Protein AF-A0A0E0P307-F1 (afdb_monomer_lite)

pLDDT: mean 82.51, std 18.53, range [40.72, 98.38]

Sequence (101 aa):
MRLGRNPRTGTEWSLTSWRAPDDPMMGDCRRVMDTRRLPDNISWRSADKKYRTGQWNGMWFSGVPEMASYSSMFANQVVVKPDGDRLRLLRRRPLLLPRAD

Secondary structure (DSSP, 8-state):
---EE-TTT--EE-EEEEEETTEEEEEEEEEEEE-SSS-EEEEEETTEEEEEEEEB-SSSBTT-GGGGTTTTT-------S-SSS------PPP--PPPP-

Structure (mmCIF, N/CA/C/O backbone):
data_AF-A0A0E0P307-F1
#
_entry.id   AF-A0A0E0P307-F1
#
loop_
_atom_site.group_PDB
_atom_site.id
_atom_site.type_symbol
_atom_site.label_atom_id
_atom_site.label_alt_id
_atom_site.label_comp_id
_atom_site.label_asym_id
_atom_site.label_entity_id
_atom_site.label_seq_id
_atom_site.pdbx_PDB_ins_code
_atom_site.Cartn_x
_atom_site.Cartn_y
_atom_site.Cartn_z
_atom_site.occupancy
_atom_site.B_iso_or_equiv
_atom_site.auth_seq_id
_atom_site.auth_comp_id
_atom_site.auth_asym_id
_atom_site.auth_atom_id
_atom_site.pdbx_PDB_model_num
ATOM 1 N N . MET A 1 1 ? -9.603 7.997 -4.907 1.00 88.25 1 MET A N 1
ATOM 2 C CA . MET A 1 1 ? -9.219 6.629 -5.340 1.00 88.25 1 MET A CA 1
ATOM 3 C C . MET A 1 1 ? -9.377 5.645 -4.185 1.00 88.25 1 MET A C 1
ATOM 5 O O . MET A 1 1 ? -9.454 6.088 -3.046 1.00 88.25 1 MET A O 1
ATOM 9 N N . ARG A 1 2 ? -9.445 4.334 -4.457 1.00 91.19 2 ARG A N 1
ATOM 10 C CA . ARG A 1 2 ? -9.540 3.268 -3.439 1.00 91.19 2 ARG A CA 1
ATOM 11 C C . ARG A 1 2 ? -8.447 2.227 -3.682 1.00 91.19 2 ARG A C 1
ATOM 13 O O . ARG A 1 2 ? -8.085 1.984 -4.828 1.00 91.19 2 ARG A O 1
ATOM 20 N N . LEU A 1 3 ? -7.949 1.619 -2.611 1.00 92.38 3 LEU A N 1
ATOM 21 C CA . LEU A 1 3 ? -6.970 0.535 -2.639 1.00 92.38 3 LEU A CA 1
ATOM 22 C C . LEU A 1 3 ? -7.363 -0.493 -1.578 1.00 92.38 3 LEU A C 1
ATOM 24 O O . LEU A 1 3 ? -7.699 -0.110 -0.459 1.00 92.38 3 LEU A O 1
ATOM 28 N N . GLY A 1 4 ? -7.326 -1.777 -1.918 1.00 93.06 4 GLY A N 1
ATOM 29 C CA . GLY A 1 4 ? -7.761 -2.871 -1.054 1.00 93.06 4 GLY A CA 1
ATOM 30 C C . GLY A 1 4 ? -9.096 -3.469 -1.460 1.00 93.06 4 GLY A C 1
ATOM 31 O O . GLY A 1 4 ? -9.506 -3.372 -2.610 1.00 93.06 4 GLY A O 1
ATOM 32 N N . ARG A 1 5 ? -9.773 -4.118 -0.517 1.00 91.00 5 ARG A N 1
ATOM 33 C CA . ARG A 1 5 ? -10.997 -4.874 -0.783 1.00 91.00 5 ARG A CA 1
ATOM 34 C C . ARG A 1 5 ? -12.209 -4.177 -0.187 1.00 91.00 5 ARG A C 1
ATOM 36 O O . ARG A 1 5 ? -12.179 -3.765 0.969 1.00 91.00 5 ARG A O 1
ATOM 43 N N . ASN A 1 6 ? -13.287 -4.064 -0.955 1.00 90.38 6 ASN A N 1
ATOM 44 C CA . ASN A 1 6 ? -14.573 -3.618 -0.445 1.00 90.38 6 ASN A CA 1
ATOM 45 C C . ASN A 1 6 ? -15.115 -4.667 0.541 1.00 90.38 6 ASN A C 1
ATOM 47 O O . ASN A 1 6 ? -15.403 -5.786 0.114 1.00 90.38 6 ASN A O 1
ATOM 51 N N . PRO A 1 7 ? -15.308 -4.335 1.829 1.00 85.19 7 PRO A N 1
ATOM 52 C CA . PRO A 1 7 ? -15.776 -5.306 2.813 1.00 85.19 7 PRO A CA 1
ATOM 53 C C . PRO A 1 7 ? -17.238 -5.732 2.604 1.00 85.19 7 PRO A C 1
ATOM 55 O O . PRO A 1 7 ? -17.644 -6.750 3.150 1.00 85.19 7 PRO A O 1
ATOM 58 N N . ARG A 1 8 ? -18.032 -4.979 1.825 1.00 88.69 8 ARG A N 1
ATOM 59 C CA . ARG A 1 8 ? -19.437 -5.301 1.525 1.00 88.69 8 ARG A CA 1
ATOM 60 C C . ARG A 1 8 ? -19.592 -6.113 0.239 1.00 88.69 8 ARG A C 1
ATOM 62 O O . ARG A 1 8 ? -20.310 -7.101 0.230 1.00 88.69 8 ARG A O 1
ATOM 69 N N . THR A 1 9 ? -18.945 -5.683 -0.846 1.00 92.19 9 THR A N 1
ATOM 70 C CA . THR A 1 9 ? -19.110 -6.303 -2.178 1.00 92.19 9 THR A CA 1
ATOM 71 C C . THR A 1 9 ? -18.015 -7.308 -2.521 1.00 92.19 9 THR A C 1
ATOM 73 O O . THR A 1 9 ? -18.116 -8.010 -3.518 1.00 92.19 9 THR A O 1
ATOM 76 N N . GLY A 1 10 ? -16.926 -7.342 -1.751 1.00 89.75 10 GLY A N 1
ATOM 77 C CA . GLY A 1 10 ? -15.764 -8.182 -2.028 1.00 89.75 10 GLY A CA 1
ATOM 78 C C . GLY A 1 10 ? -14.876 -7.701 -3.181 1.00 89.75 10 GLY A C 1
ATOM 79 O O . GLY A 1 10 ? -13.823 -8.300 -3.373 1.00 89.75 10 GLY A O 1
ATOM 80 N N . THR A 1 11 ? -15.255 -6.635 -3.900 1.00 93.44 11 THR A N 1
ATOM 81 C CA . THR A 1 11 ? -14.490 -6.050 -5.015 1.00 93.44 11 THR A CA 1
ATOM 82 C C . THR A 1 11 ? -13.090 -5.638 -4.573 1.00 93.44 11 THR A C 1
ATOM 84 O O . THR A 1 11 ? -12.947 -4.955 -3.559 1.00 93.44 11 THR A O 1
ATOM 87 N N . GLU A 1 12 ? -12.067 -6.005 -5.341 1.00 93.12 12 GLU A N 1
ATOM 88 C CA . GLU A 1 12 ? -10.675 -5.664 -5.047 1.00 93.12 12 GLU A CA 1
ATOM 89 C C . GLU A 1 12 ? -10.150 -4.551 -5.956 1.00 93.12 12 GLU A C 1
ATOM 91 O O . GLU A 1 12 ? -10.359 -4.549 -7.166 1.00 93.12 12 GLU A O 1
ATOM 96 N N . TRP A 1 13 ? -9.419 -3.623 -5.351 1.00 95.62 13 TRP A N 1
ATOM 97 C CA . TRP A 1 13 ? -8.646 -2.583 -6.009 1.00 95.62 13 TRP A CA 1
ATOM 98 C C . TRP A 1 13 ? -7.175 -2.772 -5.647 1.00 95.62 13 TRP A C 1
ATOM 100 O O . TRP A 1 13 ? -6.817 -2.841 -4.469 1.00 95.62 13 TRP A O 1
ATOM 110 N N . SER A 1 14 ? -6.310 -2.835 -6.651 1.00 95.25 14 SER A N 1
ATOM 111 C CA . SER A 1 14 ? -4.859 -2.958 -6.498 1.00 95.25 14 SER A CA 1
ATOM 112 C C . SER A 1 14 ? -4.145 -2.032 -7.470 1.00 95.25 14 SER A C 1
ATOM 114 O O . SER A 1 14 ? -4.720 -1.637 -8.481 1.00 95.25 14 SER A O 1
ATOM 116 N N . LEU A 1 15 ? -2.885 -1.718 -7.182 1.00 95.75 15 LEU A N 1
ATOM 117 C CA . LEU A 1 15 ? -2.000 -1.085 -8.155 1.00 95.75 15 LEU A CA 1
ATOM 118 C C . LEU A 1 15 ? -1.088 -2.155 -8.740 1.00 95.75 15 LEU A C 1
ATOM 120 O O . LEU A 1 15 ? -0.560 -2.982 -7.994 1.00 95.75 15 LEU A O 1
ATOM 124 N N . THR A 1 16 ? -0.866 -2.102 -10.043 1.00 96.81 16 THR A N 1
ATOM 125 C CA . THR A 1 16 ? 0.159 -2.898 -10.716 1.00 96.81 16 THR A CA 1
ATOM 126 C C . THR A 1 16 ? 1.042 -1.944 -11.497 1.00 96.81 16 THR A C 1
ATOM 128 O O . THR A 1 16 ? 0.546 -0.965 -12.057 1.00 96.81 16 THR A O 1
ATOM 131 N N . SER A 1 17 ? 2.348 -2.185 -11.474 1.00 97.50 17 SER A N 1
ATOM 132 C CA . SER A 1 17 ? 3.295 -1.375 -12.222 1.00 97.50 17 SER A CA 1
ATOM 133 C C . SER A 1 17 ? 3.104 -1.565 -13.717 1.00 97.50 17 SER A C 1
ATOM 135 O O . SER A 1 17 ? 2.546 -2.560 -14.180 1.00 97.50 17 SER A O 1
ATOM 137 N N . TRP A 1 18 ? 3.640 -0.616 -14.466 1.00 98.38 18 TRP A N 1
ATOM 138 C CA . TRP A 1 18 ? 3.925 -0.803 -15.877 1.00 98.38 18 TRP A CA 1
ATOM 139 C C . TRP A 1 18 ? 5.043 -1.831 -16.059 1.00 98.38 18 TRP A C 1
ATOM 141 O O . TRP A 1 18 ? 5.803 -2.101 -15.115 1.00 98.38 18 TRP A O 1
ATOM 151 N N . ARG A 1 19 ? 5.125 -2.425 -17.250 1.00 97.88 19 ARG A N 1
ATOM 152 C CA . ARG A 1 19 ? 6.178 -3.380 -17.603 1.00 97.88 19 ARG A CA 1
ATOM 153 C C . ARG A 1 19 ? 7.515 -2.665 -17.764 1.00 97.88 19 ARG A C 1
ATOM 155 O O . ARG A 1 19 ? 8.530 -3.167 -17.290 1.00 97.88 19 ARG A O 1
ATOM 162 N N . ALA A 1 20 ? 7.489 -1.489 -18.381 1.00 97.12 20 ALA A N 1
ATOM 163 C CA . ALA A 1 20 ? 8.631 -0.603 -18.560 1.00 97.12 20 ALA A CA 1
ATOM 164 C C . ALA A 1 20 ? 8.178 0.864 -18.417 1.00 97.12 20 ALA A C 1
ATOM 166 O O . ALA A 1 20 ? 6.974 1.125 -18.421 1.00 97.12 20 ALA A O 1
ATOM 167 N N . PRO A 1 21 ? 9.098 1.835 -18.268 1.00 97.44 21 PRO A N 1
ATOM 168 C CA . PRO A 1 21 ? 8.746 3.255 -18.152 1.00 97.44 21 PRO A CA 1
ATOM 169 C C . PRO A 1 21 ? 7.874 3.795 -19.299 1.00 97.44 21 PRO A C 1
ATOM 171 O O . PRO A 1 21 ? 7.114 4.738 -19.100 1.00 97.44 21 PRO A O 1
ATOM 174 N N . ASP A 1 22 ? 7.976 3.184 -20.475 1.00 97.94 22 ASP A N 1
ATOM 175 C CA . ASP A 1 22 ? 7.297 3.516 -21.727 1.00 97.94 22 ASP A CA 1
ATOM 176 C C . ASP A 1 22 ? 6.296 2.439 -22.197 1.00 97.94 22 ASP A C 1
ATOM 178 O O . ASP A 1 22 ? 5.577 2.659 -23.170 1.00 97.94 22 ASP A O 1
ATOM 182 N N . ASP A 1 23 ? 6.195 1.305 -21.493 1.00 97.88 23 ASP A N 1
ATOM 183 C CA . ASP A 1 23 ? 5.248 0.221 -21.791 1.00 97.88 23 ASP A CA 1
ATOM 184 C C . ASP A 1 23 ? 4.194 0.094 -20.671 1.00 97.88 23 ASP A C 1
ATOM 186 O O . ASP A 1 23 ? 4.469 -0.537 -19.640 1.00 97.88 23 ASP A O 1
ATOM 190 N N . PRO A 1 24 ? 2.969 0.630 -20.864 1.00 97.12 24 PRO A N 1
ATOM 191 C CA . PRO A 1 24 ? 1.905 0.597 -19.865 1.00 97.12 24 PRO A CA 1
ATOM 192 C C . PRO A 1 24 ? 1.263 -0.785 -19.690 1.00 97.12 24 PRO A C 1
ATOM 194 O O . PRO A 1 24 ? 0.320 -0.922 -18.903 1.00 97.12 24 PRO A O 1
ATOM 197 N N . MET A 1 25 ? 1.734 -1.818 -20.400 1.00 97.94 25 MET A N 1
ATOM 198 C CA . MET A 1 25 ? 1.327 -3.191 -20.120 1.00 97.94 25 MET A CA 1
ATOM 199 C C . MET A 1 25 ? 1.657 -3.586 -18.678 1.00 97.94 25 MET A C 1
ATOM 201 O O . MET A 1 25 ? 2.476 -2.974 -17.995 1.00 97.94 25 MET A O 1
ATOM 205 N N . MET A 1 26 ? 0.997 -4.639 -18.196 1.00 97.12 26 MET A N 1
ATOM 206 C CA . MET A 1 26 ? 1.174 -5.107 -16.824 1.00 97.12 26 MET A CA 1
A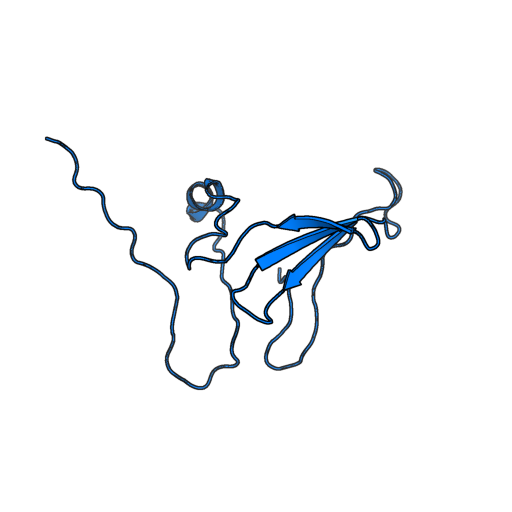TOM 207 C C . MET A 1 26 ? 2.623 -5.538 -16.569 1.00 97.12 26 MET A C 1
ATOM 209 O O . MET A 1 26 ? 3.148 -6.412 -17.262 1.00 97.12 26 MET A O 1
ATOM 213 N N . GLY A 1 27 ? 3.240 -4.934 -15.557 1.00 97.31 27 GLY A N 1
ATOM 214 C CA . GLY A 1 27 ? 4.533 -5.337 -15.023 1.00 97.31 27 GLY A CA 1
ATOM 215 C C . GLY A 1 27 ? 4.421 -6.265 -13.816 1.00 97.31 27 GLY A C 1
ATOM 216 O O . GLY A 1 27 ? 3.335 -6.634 -13.366 1.00 97.31 27 GLY A O 1
ATOM 217 N N . ASP A 1 28 ? 5.581 -6.607 -13.262 1.00 97.31 28 ASP A N 1
ATOM 218 C CA . ASP A 1 28 ? 5.699 -7.632 -12.220 1.00 97.31 28 ASP A CA 1
ATOM 219 C C . ASP A 1 28 ? 5.444 -7.117 -10.801 1.00 97.31 28 ASP A C 1
ATOM 221 O O . ASP A 1 28 ? 5.315 -7.909 -9.864 1.00 97.31 28 ASP A O 1
ATOM 225 N N . CYS A 1 29 ? 5.409 -5.800 -10.599 1.00 97.50 29 CYS A N 1
ATOM 226 C CA . CYS A 1 29 ? 5.233 -5.228 -9.273 1.00 97.50 29 CYS A CA 1
ATOM 227 C C . CYS A 1 29 ? 3.753 -4.973 -8.996 1.00 97.50 29 CYS A C 1
ATOM 229 O O . CYS A 1 29 ? 3.079 -4.265 -9.740 1.00 97.50 29 CYS A O 1
ATOM 231 N N . ARG A 1 30 ? 3.247 -5.490 -7.877 1.00 96.94 30 ARG A N 1
ATOM 232 C CA . ARG A 1 30 ? 1.851 -5.307 -7.461 1.00 96.94 30 ARG A CA 1
ATOM 233 C C . ARG A 1 30 ? 1.778 -4.801 -6.031 1.00 96.94 30 ARG A C 1
ATOM 235 O O . ARG A 1 30 ? 2.458 -5.312 -5.146 1.00 96.94 30 ARG A O 1
ATOM 242 N N . ARG A 1 31 ? 0.895 -3.837 -5.782 1.00 95.69 31 ARG A N 1
ATOM 243 C CA . ARG A 1 31 ? 0.604 -3.301 -4.452 1.00 95.69 31 ARG A CA 1
ATOM 244 C C . ARG A 1 31 ? -0.840 -3.600 -4.066 1.00 95.69 31 ARG A C 1
ATOM 246 O O . ARG A 1 31 ? -1.779 -3.215 -4.765 1.00 95.69 31 ARG A O 1
ATOM 253 N N . VAL A 1 32 ? -1.012 -4.300 -2.949 1.00 94.94 32 VAL A N 1
ATOM 254 C CA . VAL A 1 32 ? -2.312 -4.748 -2.422 1.00 94.94 32 VAL A CA 1
ATOM 255 C C . VAL A 1 32 ? -2.463 -4.367 -0.960 1.00 94.94 32 VAL A C 1
ATOM 257 O O . VAL A 1 32 ? -1.479 -4.286 -0.229 1.00 94.94 32 VAL A O 1
ATOM 260 N N . MET A 1 33 ? -3.703 -4.180 -0.515 1.00 93.25 33 MET A N 1
ATOM 261 C CA . MET A 1 33 ? -4.007 -4.084 0.911 1.00 93.25 33 MET A CA 1
ATOM 262 C C . MET A 1 33 ? -4.459 -5.448 1.430 1.00 93.25 33 MET A C 1
ATOM 264 O O . MET A 1 33 ? -5.421 -6.015 0.917 1.00 93.25 33 MET A O 1
ATOM 268 N N . ASP A 1 34 ? -3.783 -5.952 2.457 1.00 89.31 34 ASP A N 1
ATOM 269 C CA . ASP A 1 34 ? -4.193 -7.139 3.199 1.00 89.31 34 ASP A CA 1
ATOM 270 C C . ASP A 1 34 ? -5.025 -6.712 4.412 1.00 89.31 34 ASP A C 1
ATOM 272 O O . ASP A 1 34 ? -4.524 -6.049 5.321 1.00 89.31 34 ASP A O 1
ATOM 276 N N . THR A 1 35 ? -6.306 -7.080 4.415 1.00 86.12 35 THR A N 1
ATOM 277 C CA . THR A 1 35 ? -7.269 -6.746 5.475 1.00 86.12 35 THR A CA 1
ATOM 278 C C . THR A 1 35 ? -7.648 -7.948 6.343 1.00 86.12 35 THR A C 1
ATOM 280 O O . THR A 1 35 ? -8.545 -7.839 7.174 1.00 86.12 35 THR A O 1
ATOM 283 N N . ARG A 1 36 ? -6.974 -9.102 6.194 1.00 80.56 36 ARG A N 1
ATOM 284 C CA . ARG A 1 36 ? -7.281 -10.320 6.977 1.00 80.56 36 ARG A CA 1
ATOM 285 C C . ARG A 1 36 ? -6.974 -10.175 8.473 1.00 80.56 36 ARG A C 1
ATOM 287 O O . ARG A 1 36 ? -7.501 -10.930 9.284 1.00 80.56 36 ARG A O 1
ATOM 294 N N . ARG A 1 37 ? -6.091 -9.240 8.836 1.00 80.62 37 ARG A N 1
ATOM 295 C CA . ARG A 1 37 ? -5.736 -8.874 10.219 1.00 80.62 37 ARG A CA 1
ATOM 296 C C . ARG A 1 37 ? -5.845 -7.353 10.377 1.00 80.62 37 ARG A C 1
ATOM 298 O O . ARG A 1 37 ? -6.800 -6.749 9.901 1.00 80.62 37 ARG A O 1
ATOM 305 N N . LEU A 1 38 ? -4.866 -6.720 11.025 1.00 84.81 38 LEU A N 1
ATOM 306 C CA . LEU A 1 38 ? -4.714 -5.272 10.958 1.00 84.81 38 LEU A CA 1
ATOM 307 C C . LEU A 1 38 ? -4.324 -4.876 9.528 1.00 84.81 38 LEU A C 1
ATOM 309 O O . LEU A 1 38 ? -3.411 -5.503 8.980 1.00 84.81 38 LEU A O 1
ATOM 313 N N . PRO A 1 39 ? -5.002 -3.881 8.926 1.00 90.62 39 PRO A N 1
ATOM 314 C CA . PRO A 1 39 ? -4.743 -3.481 7.552 1.00 90.62 39 PRO A CA 1
ATOM 315 C C . PRO A 1 39 ? -3.280 -3.123 7.339 1.00 90.62 39 PRO A C 1
ATOM 317 O O . PRO A 1 39 ? -2.736 -2.276 8.049 1.00 90.62 39 PRO A O 1
ATOM 320 N N . ASP A 1 40 ? -2.672 -3.755 6.346 1.00 93.19 40 ASP A N 1
ATOM 321 C CA . ASP A 1 40 ? -1.302 -3.497 5.916 1.00 93.19 40 ASP A CA 1
ATOM 322 C C . ASP A 1 40 ? -1.272 -3.434 4.394 1.00 93.19 40 ASP A C 1
ATOM 324 O O . ASP A 1 40 ? -2.020 -4.127 3.700 1.00 93.19 40 ASP A O 1
ATOM 328 N N . ASN A 1 41 ? -0.406 -2.583 3.870 1.00 92.44 41 ASN A N 1
ATOM 329 C CA . ASN A 1 41 ? -0.228 -2.419 2.449 1.00 92.44 41 ASN A CA 1
ATOM 330 C C . ASN A 1 41 ? 1.093 -3.059 2.012 1.00 92.44 41 ASN A C 1
ATOM 332 O O . ASN A 1 41 ? 2.172 -2.695 2.482 1.00 92.44 41 ASN A O 1
ATOM 336 N N . ILE A 1 42 ? 0.996 -4.032 1.115 1.00 94.94 42 ILE A N 1
ATOM 337 C CA . ILE A 1 42 ? 2.085 -4.931 0.762 1.00 94.94 42 ILE A CA 1
ATOM 338 C C . ILE A 1 42 ? 2.432 -4.750 -0.709 1.00 94.94 42 ILE A C 1
ATOM 340 O O . ILE A 1 42 ? 1.558 -4.844 -1.576 1.00 94.94 42 ILE A O 1
ATOM 344 N N . SER A 1 43 ? 3.722 -4.560 -0.974 1.00 96.25 43 SER A N 1
ATOM 345 C CA . SER A 1 43 ? 4.284 -4.578 -2.319 1.00 96.25 43 SER A CA 1
ATOM 346 C C . SER A 1 43 ? 4.933 -5.928 -2.600 1.00 96.25 43 SER A C 1
ATOM 348 O O . SER A 1 43 ? 5.761 -6.429 -1.828 1.00 96.25 43 SER A O 1
ATOM 350 N N . TRP A 1 44 ? 4.560 -6.492 -3.735 1.00 97.12 44 TRP A N 1
ATOM 351 C CA . TRP A 1 44 ? 5.051 -7.746 -4.275 1.00 97.12 44 TRP A CA 1
ATOM 352 C C . TRP A 1 44 ? 5.825 -7.471 -5.555 1.00 97.12 44 TRP A C 1
ATOM 354 O O . TRP A 1 44 ? 5.492 -6.535 -6.283 1.00 97.12 44 TRP A O 1
ATOM 364 N N . ARG A 1 45 ? 6.817 -8.310 -5.840 1.00 97.38 45 ARG A N 1
ATOM 365 C CA . ARG A 1 45 ? 7.404 -8.451 -7.171 1.00 97.38 45 ARG A CA 1
ATOM 366 C C . ARG A 1 45 ? 7.242 -9.908 -7.574 1.00 97.38 45 ARG A C 1
ATOM 368 O O . ARG A 1 45 ? 7.814 -10.781 -6.923 1.00 97.38 45 ARG A O 1
ATOM 375 N N . SER A 1 46 ? 6.424 -10.160 -8.588 1.00 94.38 46 SER A N 1
ATOM 376 C CA . SER A 1 46 ? 5.962 -11.503 -8.942 1.00 94.38 46 SER A CA 1
ATOM 377 C C . SER A 1 46 ? 5.326 -12.183 -7.712 1.00 94.38 46 SER A C 1
ATOM 379 O O . SER A 1 46 ? 4.393 -11.628 -7.129 1.00 94.38 46 SER A O 1
ATOM 381 N N . ALA A 1 47 ? 5.828 -13.341 -7.272 1.00 94.00 47 ALA A N 1
ATOM 382 C CA . ALA A 1 47 ? 5.337 -14.043 -6.082 1.00 94.00 47 ALA A CA 1
ATOM 383 C C . ALA A 1 47 ? 6.015 -13.606 -4.765 1.00 94.00 47 ALA A C 1
ATOM 385 O O . ALA A 1 47 ? 5.575 -13.995 -3.681 1.00 94.00 47 ALA A O 1
ATOM 386 N N . ASP A 1 48 ? 7.059 -12.777 -4.830 1.00 96.38 48 ASP A N 1
ATOM 387 C CA . ASP A 1 48 ? 7.854 -12.416 -3.662 1.00 96.38 48 ASP A CA 1
ATOM 388 C C . ASP A 1 48 ? 7.322 -11.163 -2.976 1.00 96.38 48 ASP A C 1
ATOM 390 O O . ASP A 1 48 ? 7.191 -10.094 -3.581 1.00 96.38 48 ASP A O 1
ATOM 394 N N . LYS A 1 49 ? 7.131 -11.247 -1.661 1.00 95.12 49 LYS A N 1
ATOM 395 C CA . LYS A 1 49 ? 6.853 -10.073 -0.834 1.00 95.12 49 LYS A CA 1
ATOM 396 C C . LYS A 1 49 ? 8.132 -9.254 -0.662 1.00 95.12 49 LYS A C 1
ATOM 398 O O . LYS A 1 49 ? 9.073 -9.728 -0.034 1.00 95.12 49 LYS A O 1
ATOM 403 N N . LYS A 1 50 ? 8.163 -8.025 -1.185 1.00 96.19 50 LYS A N 1
ATOM 404 C CA . LYS A 1 50 ? 9.350 -7.152 -1.112 1.00 96.19 50 LYS A CA 1
ATOM 405 C C . LYS A 1 50 ? 9.252 -6.097 -0.020 1.00 96.19 50 LYS A C 1
ATOM 407 O O . LYS A 1 50 ? 10.257 -5.783 0.604 1.00 96.19 50 LYS A O 1
ATOM 412 N N . TYR A 1 51 ? 8.058 -5.564 0.236 1.00 93.75 51 TYR A N 1
ATOM 413 C CA . TYR A 1 51 ? 7.891 -4.491 1.215 1.00 93.75 51 TYR A CA 1
ATOM 414 C C . TYR A 1 51 ? 6.531 -4.548 1.911 1.00 93.75 51 TYR A C 1
ATOM 416 O O . TYR A 1 51 ? 5.512 -4.877 1.299 1.00 93.75 51 TYR A O 1
ATOM 424 N N . ARG A 1 52 ? 6.526 -4.205 3.202 1.00 93.06 52 ARG A N 1
ATOM 425 C CA . ARG A 1 52 ? 5.322 -3.983 4.005 1.00 93.06 52 ARG A CA 1
ATOM 426 C C . ARG A 1 52 ? 5.342 -2.543 4.486 1.00 93.06 52 ARG A C 1
ATOM 428 O O . ARG A 1 52 ? 6.275 -2.136 5.167 1.00 93.06 52 ARG A O 1
ATOM 435 N N . THR A 1 53 ? 4.286 -1.811 4.159 1.00 93.38 53 THR A N 1
ATOM 436 C CA . THR A 1 53 ? 4.087 -0.418 4.588 1.00 93.38 53 THR A CA 1
ATOM 437 C C . THR A 1 53 ? 3.855 -0.346 6.100 1.00 93.38 53 THR A C 1
ATOM 439 O O . THR A 1 53 ? 4.004 0.706 6.710 1.00 93.38 53 THR A O 1
ATOM 442 N N . GLY A 1 54 ? 3.508 -1.472 6.724 1.00 91.75 54 GLY A N 1
ATOM 443 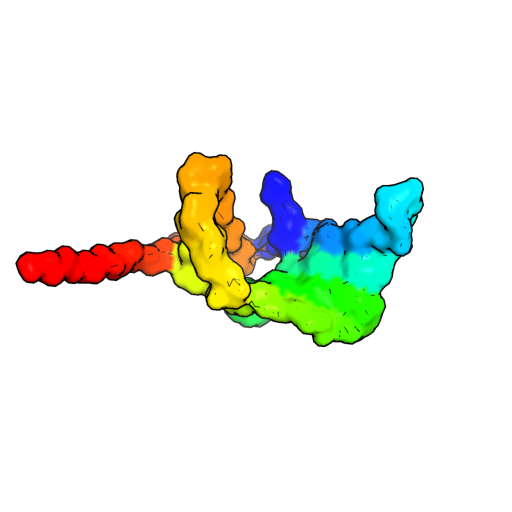C CA . GLY A 1 54 ? 3.231 -1.555 8.146 1.00 91.75 54 GLY A CA 1
ATOM 444 C C . GLY A 1 54 ? 1.744 -1.400 8.420 1.00 91.75 54 GLY A C 1
ATOM 445 O O . GLY A 1 54 ? 0.943 -1.130 7.528 1.00 91.75 54 GLY A O 1
ATOM 446 N N . GLN A 1 55 ? 1.358 -1.624 9.670 1.00 91.94 55 GLN A N 1
ATOM 447 C CA . GLN A 1 55 ? -0.050 -1.656 10.045 1.00 91.94 55 GLN A CA 1
ATOM 448 C C . GLN A 1 55 ? -0.622 -0.239 10.133 1.00 91.94 55 GLN A C 1
ATOM 450 O O . GLN A 1 55 ? 0.069 0.705 10.527 1.00 91.94 55 GLN A O 1
ATOM 455 N N . TRP A 1 56 ? -1.901 -0.093 9.792 1.00 90.56 56 TRP A N 1
ATOM 456 C CA . TRP A 1 56 ? -2.638 1.150 9.994 1.00 90.56 56 TRP A CA 1
ATOM 457 C C . TRP A 1 56 ? -2.850 1.419 11.488 1.00 90.56 56 TRP A C 1
ATOM 459 O O . TRP A 1 56 ? -3.522 0.647 12.174 1.00 90.56 56 TRP A O 1
ATOM 469 N N . ASN A 1 57 ? -2.317 2.533 11.991 1.00 87.56 57 ASN A N 1
ATOM 470 C CA . ASN A 1 57 ? -2.447 2.914 13.403 1.00 87.56 57 ASN A CA 1
ATOM 471 C C . ASN A 1 57 ? -3.641 3.844 13.686 1.00 87.56 57 ASN A C 1
ATOM 473 O O . ASN A 1 57 ? -3.865 4.237 14.833 1.00 87.56 57 ASN A O 1
ATOM 477 N N . GLY A 1 58 ? -4.392 4.209 12.645 1.00 84.12 58 GLY A N 1
ATOM 478 C CA . GLY A 1 58 ? -5.484 5.171 12.724 1.00 84.12 58 GLY A CA 1
ATOM 479 C C . GLY A 1 58 ? -5.217 6.538 12.096 1.00 84.12 58 GLY A C 1
ATOM 480 O O . GLY A 1 58 ? -6.145 7.288 11.801 1.00 84.12 58 GLY A O 1
ATOM 481 N N . MET A 1 59 ? -3.952 6.864 11.869 1.00 83.75 59 MET A N 1
ATOM 482 C CA . MET A 1 59 ? -3.542 8.154 11.322 1.00 83.75 59 MET A CA 1
ATOM 483 C C . MET A 1 59 ? -2.617 7.979 10.114 1.00 83.75 59 MET A C 1
ATOM 485 O O . MET A 1 59 ? -2.760 8.693 9.126 1.00 83.75 59 MET A O 1
ATOM 489 N N . TRP A 1 60 ? -1.737 6.978 10.155 1.00 89.06 60 TRP A N 1
ATOM 490 C CA . TRP A 1 60 ? -0.864 6.573 9.055 1.00 89.06 60 TRP A CA 1
ATOM 491 C C . TRP A 1 60 ? -0.533 5.076 9.129 1.00 89.06 60 TRP A C 1
ATOM 493 O O . TRP A 1 60 ? -0.874 4.375 10.089 1.00 89.06 60 TRP A O 1
ATOM 503 N N . PHE A 1 61 ? 0.144 4.571 8.100 1.00 91.25 61 PHE A N 1
ATOM 504 C CA . PHE A 1 61 ? 0.779 3.257 8.151 1.00 91.25 61 PHE A CA 1
ATOM 505 C C . PHE A 1 61 ? 2.129 3.365 8.861 1.00 91.25 61 PHE A C 1
ATOM 507 O O . PHE A 1 61 ? 2.911 4.266 8.569 1.00 91.25 61 PHE A O 1
ATOM 514 N N . SER A 1 62 ? 2.414 2.462 9.800 1.00 91.50 62 SER A N 1
ATOM 515 C CA . SER A 1 62 ? 3.561 2.590 10.714 1.00 91.50 62 SER A CA 1
ATOM 516 C C . SER A 1 62 ? 4.935 2.693 10.040 1.00 91.50 62 SER A C 1
ATOM 518 O O . SER A 1 62 ? 5.849 3.245 10.640 1.00 91.50 62 SER A O 1
ATOM 520 N N . GLY A 1 63 ? 5.098 2.159 8.829 1.00 92.62 63 GLY A N 1
ATOM 521 C CA . GLY A 1 63 ? 6.341 2.218 8.055 1.00 92.62 63 GLY A CA 1
ATOM 522 C C . GLY A 1 63 ? 6.468 3.437 7.138 1.00 92.62 63 GLY A C 1
ATOM 523 O O . GLY A 1 63 ? 7.450 3.513 6.410 1.00 92.62 63 GLY A O 1
ATOM 524 N N . VAL A 1 64 ? 5.494 4.356 7.154 1.00 91.75 64 VAL A N 1
ATOM 525 C CA . VAL A 1 64 ? 5.484 5.598 6.358 1.00 91.75 64 VAL A CA 1
ATOM 526 C C . VAL A 1 64 ? 5.002 6.759 7.244 1.00 91.75 64 VAL A C 1
ATOM 528 O O . VAL A 1 64 ? 3.882 7.260 7.081 1.00 91.75 64 VAL A O 1
ATOM 531 N N . PRO A 1 65 ? 5.789 7.150 8.264 1.00 87.50 65 PRO A N 1
ATOM 532 C CA . PRO A 1 65 ? 5.398 8.197 9.204 1.00 87.50 65 PRO A CA 1
ATOM 533 C C . PRO A 1 65 ? 5.243 9.572 8.537 1.00 87.50 65 PRO A C 1
ATOM 535 O O . PRO A 1 65 ? 4.461 10.389 9.026 1.00 87.50 65 PRO A O 1
ATOM 538 N N . GLU A 1 66 ? 5.899 9.825 7.396 1.00 89.69 66 GLU A N 1
ATOM 539 C CA . GLU A 1 66 ? 5.776 11.085 6.654 1.00 89.69 66 GLU A CA 1
ATOM 540 C C . GLU A 1 66 ? 4.350 11.362 6.151 1.00 89.69 66 GLU A C 1
ATOM 542 O O . GLU A 1 66 ? 4.003 12.515 5.902 1.00 89.69 66 GLU A O 1
ATOM 547 N N . MET A 1 67 ? 3.479 10.343 6.087 1.00 88.56 67 MET A N 1
ATOM 548 C CA . MET A 1 67 ? 2.056 10.522 5.771 1.00 88.56 67 MET A CA 1
ATOM 549 C C . MET A 1 67 ? 1.358 11.528 6.696 1.00 88.56 67 MET A C 1
ATOM 551 O O . MET A 1 67 ? 0.396 12.169 6.274 1.00 88.56 67 MET A O 1
ATOM 555 N N . ALA A 1 68 ? 1.830 11.681 7.938 1.00 83.00 68 ALA A N 1
ATOM 556 C CA . ALA A 1 68 ? 1.315 12.677 8.873 1.00 83.00 68 ALA A CA 1
ATOM 557 C C . ALA A 1 68 ? 1.499 14.114 8.349 1.00 83.00 68 ALA A C 1
ATOM 559 O O . ALA A 1 68 ? 0.595 14.945 8.475 1.00 83.00 68 ALA A O 1
ATOM 560 N N . SER A 1 69 ? 2.641 14.384 7.713 1.00 87.88 69 SE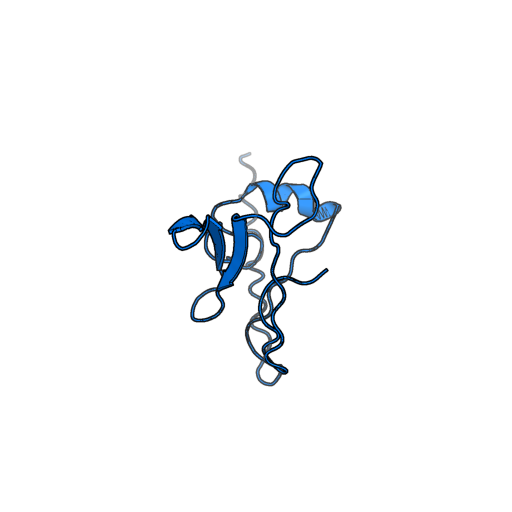R A N 1
ATOM 561 C CA . SER A 1 69 ? 3.005 15.699 7.177 1.00 87.88 69 SER A CA 1
ATOM 562 C C . SER A 1 69 ? 2.156 16.103 5.970 1.00 87.88 69 SER A C 1
ATOM 564 O O . SER A 1 69 ? 2.000 17.290 5.708 1.00 87.88 69 SER A O 1
ATOM 566 N N . TYR A 1 70 ? 1.554 15.141 5.263 1.00 85.06 70 TYR A N 1
ATOM 567 C CA . TYR A 1 70 ? 0.689 15.398 4.100 1.00 85.06 70 TYR A CA 1
ATOM 568 C C . TYR A 1 70 ? -0.798 15.538 4.450 1.00 85.06 70 TYR A C 1
ATOM 570 O O . TYR A 1 70 ? -1.640 15.651 3.558 1.00 85.06 70 TYR A O 1
ATOM 578 N N . SER A 1 71 ? -1.142 15.536 5.740 1.00 82.19 71 SER A N 1
ATOM 579 C CA . SER A 1 71 ? -2.533 15.563 6.209 1.00 82.19 71 SER A CA 1
ATOM 580 C C . SER A 1 71 ? -3.331 16.796 5.760 1.00 82.19 71 SER A C 1
ATOM 582 O O . SER A 1 71 ? -4.559 16.727 5.705 1.00 82.19 71 SER A O 1
ATOM 584 N N . SER A 1 72 ? -2.660 17.895 5.398 1.00 87.06 72 SER A N 1
ATOM 585 C CA . SER A 1 72 ? -3.280 19.093 4.816 1.00 87.06 72 SER A CA 1
ATOM 586 C C . SER A 1 72 ? -3.607 18.964 3.323 1.00 87.06 72 SER A C 1
ATOM 588 O O . SER A 1 72 ? -4.481 19.676 2.838 1.00 87.06 72 SER A O 1
ATOM 590 N N . MET A 1 73 ? -2.936 18.068 2.591 1.00 89.00 73 MET A N 1
ATOM 591 C CA . MET A 1 73 ? -3.118 17.890 1.144 1.00 89.00 73 MET A CA 1
ATOM 592 C C . MET A 1 73 ? -4.177 16.834 0.823 1.00 89.00 73 MET A C 1
ATOM 594 O O . MET A 1 73 ? -4.942 16.984 -0.127 1.00 89.00 73 MET A O 1
ATOM 598 N N . PHE A 1 74 ? -4.219 15.748 1.596 1.00 83.50 74 PHE A N 1
ATOM 599 C CA . PHE A 1 74 ? -5.183 14.671 1.396 1.00 83.50 74 PHE A CA 1
ATOM 600 C C . PHE A 1 74 ? -5.480 13.914 2.690 1.00 83.50 74 PHE A C 1
ATOM 602 O O . PHE A 1 74 ? -4.614 13.681 3.533 1.00 83.50 74 PHE A O 1
ATOM 609 N N . ALA A 1 75 ? -6.733 13.477 2.821 1.00 83.94 75 ALA A N 1
ATOM 610 C CA . ALA A 1 75 ? -7.183 12.653 3.933 1.00 83.94 75 ALA A CA 1
ATOM 611 C C . ALA A 1 75 ? -7.064 11.163 3.589 1.00 83.94 75 ALA A C 1
ATOM 613 O O . ALA A 1 75 ? -7.613 10.695 2.591 1.00 83.94 75 ALA A O 1
ATOM 614 N N . ASN A 1 76 ? -6.402 10.405 4.462 1.00 85.88 76 ASN A N 1
ATOM 615 C CA . ASN A 1 76 ? -6.309 8.952 4.364 1.00 85.88 76 ASN A CA 1
ATOM 616 C C . ASN A 1 76 ? -7.296 8.295 5.332 1.00 85.88 76 ASN A C 1
ATOM 618 O O . ASN A 1 76 ? -7.404 8.697 6.491 1.00 85.88 76 ASN A O 1
ATOM 622 N N . GLN A 1 77 ? -8.018 7.279 4.861 1.00 87.56 77 GLN A N 1
ATOM 623 C CA . GLN A 1 77 ? -8.965 6.513 5.669 1.00 87.56 77 GLN A CA 1
ATOM 624 C C . GLN A 1 77 ? -8.877 5.029 5.314 1.00 87.56 77 GLN A C 1
ATOM 626 O O . GLN A 1 77 ? -8.705 4.670 4.149 1.00 87.56 77 GL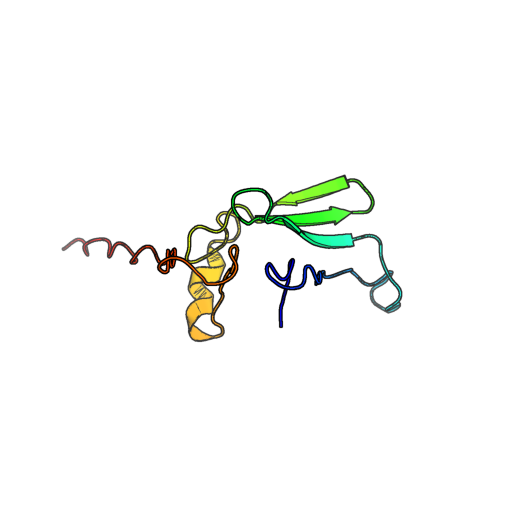N A O 1
ATOM 631 N N . VAL A 1 78 ? -9.029 4.169 6.321 1.00 89.31 78 VAL A N 1
ATOM 632 C CA . VAL A 1 78 ? -9.059 2.712 6.155 1.00 89.31 78 VAL A CA 1
ATOM 633 C C . VAL A 1 78 ? -10.367 2.172 6.720 1.00 89.31 78 VAL A C 1
ATOM 635 O O . VAL A 1 78 ? -10.723 2.459 7.862 1.00 89.31 78 VAL A O 1
ATOM 638 N N . VAL A 1 79 ? -11.070 1.371 5.917 1.00 87.88 79 VAL A N 1
ATOM 639 C CA . VAL A 1 79 ? -12.365 0.766 6.258 1.00 87.88 79 VAL A CA 1
ATOM 640 C C . VAL A 1 79 ? -12.220 -0.754 6.211 1.00 87.88 79 VAL A C 1
ATOM 642 O O . VAL A 1 79 ? -11.852 -1.300 5.175 1.00 87.88 79 VAL A O 1
ATOM 645 N N . VAL A 1 80 ? -12.488 -1.434 7.332 1.00 81.31 80 VAL A N 1
ATOM 646 C CA . VAL A 1 80 ? -12.240 -2.887 7.489 1.00 81.31 80 VAL A CA 1
ATOM 647 C C . VAL A 1 80 ? -13.521 -3.698 7.688 1.00 81.31 80 VAL A C 1
ATOM 649 O O . VAL A 1 80 ? -13.586 -4.842 7.252 1.00 81.31 80 VAL A O 1
ATOM 652 N N . LYS A 1 81 ? -14.553 -3.127 8.322 1.00 72.69 81 LYS A N 1
ATOM 653 C CA . LYS A 1 81 ? -15.841 -3.796 8.562 1.00 72.69 81 LYS A CA 1
ATOM 654 C C . LYS A 1 81 ? -16.963 -3.092 7.792 1.00 72.69 81 LYS A C 1
ATOM 656 O O . LYS A 1 81 ? -16.900 -1.870 7.667 1.00 72.69 81 LYS A O 1
ATOM 661 N N . PRO A 1 82 ? -17.965 -3.831 7.284 1.00 56.69 82 PRO A N 1
ATOM 662 C CA . PRO A 1 82 ? -19.180 -3.227 6.760 1.00 56.69 82 PRO A CA 1
ATOM 663 C C . PRO A 1 82 ? -20.013 -2.682 7.932 1.00 56.69 82 PRO A C 1
ATOM 665 O O . PRO A 1 82 ? -20.090 -3.310 8.986 1.00 56.69 82 PRO A O 1
ATOM 668 N N . ASP A 1 83 ? -20.564 -1.483 7.762 1.00 55.12 83 ASP A N 1
ATOM 669 C CA . ASP A 1 83 ? -21.238 -0.708 8.808 1.00 55.12 83 ASP A CA 1
ATOM 670 C C . ASP A 1 83 ? -22.341 -1.504 9.522 1.00 55.12 83 ASP A C 1
ATOM 672 O O . ASP A 1 83 ? -23.232 -2.056 8.878 1.00 55.12 83 ASP A O 1
ATOM 676 N N . GLY A 1 84 ? -22.285 -1.539 10.854 1.00 49.25 84 GLY A N 1
ATOM 677 C CA . GLY A 1 84 ? -23.287 -2.213 11.685 1.00 49.25 84 GLY A CA 1
ATOM 678 C C . GLY A 1 84 ? -23.027 -2.132 13.186 1.00 49.25 84 GLY A C 1
ATOM 679 O O . GLY A 1 84 ? -23.961 -2.271 13.963 1.00 49.25 84 GLY A O 1
ATOM 680 N N . ASP A 1 85 ? -21.797 -1.841 13.615 1.00 41.97 85 ASP A N 1
ATOM 681 C CA . ASP A 1 85 ? -21.512 -1.687 15.036 1.00 41.97 85 ASP A CA 1
ATOM 682 C C . ASP A 1 85 ? -20.489 -0.572 15.258 1.00 41.97 85 ASP A C 1
ATOM 684 O O . ASP A 1 85 ? -19.406 -0.575 14.669 1.00 41.97 85 ASP A O 1
ATOM 688 N N . ARG A 1 86 ? -20.916 0.426 16.036 1.00 40.94 86 ARG A N 1
ATOM 689 C CA . ARG A 1 86 ? -20.213 1.639 16.484 1.00 40.94 86 ARG A CA 1
ATOM 690 C C . ARG A 1 86 ? -18.762 1.782 16.017 1.00 40.94 86 ARG A C 1
ATOM 692 O O . ARG A 1 86 ? -17.861 1.086 16.482 1.00 40.94 86 ARG A O 1
ATOM 699 N N . LEU A 1 87 ? -18.564 2.802 15.180 1.00 48.97 87 LEU A N 1
ATOM 700 C CA . LEU A 1 87 ? -17.300 3.442 14.820 1.00 48.97 87 LEU A CA 1
ATOM 701 C C . LEU A 1 87 ? -16.198 3.232 15.874 1.00 48.97 87 LEU A C 1
ATOM 703 O O . LEU A 1 87 ? -16.029 4.038 16.787 1.00 48.97 87 LEU A O 1
ATOM 707 N N . ARG A 1 88 ? -15.347 2.223 15.690 1.00 45.44 88 ARG A N 1
ATOM 708 C CA . ARG A 1 88 ? -13.945 2.377 16.082 1.00 45.44 88 ARG A CA 1
ATOM 709 C C . ARG A 1 88 ? -13.237 3.027 14.910 1.00 45.44 88 ARG A C 1
ATOM 711 O O . ARG A 1 88 ? -12.466 2.397 14.193 1.00 45.44 88 ARG A O 1
ATOM 718 N N . LEU A 1 89 ? -13.527 4.317 14.733 1.00 47.53 89 LEU A N 1
ATOM 719 C CA . LEU A 1 89 ? -12.550 5.244 14.187 1.00 47.53 89 LEU A CA 1
ATOM 720 C C . LEU A 1 89 ? -11.290 5.011 15.015 1.00 47.53 89 LEU A C 1
ATOM 722 O O . L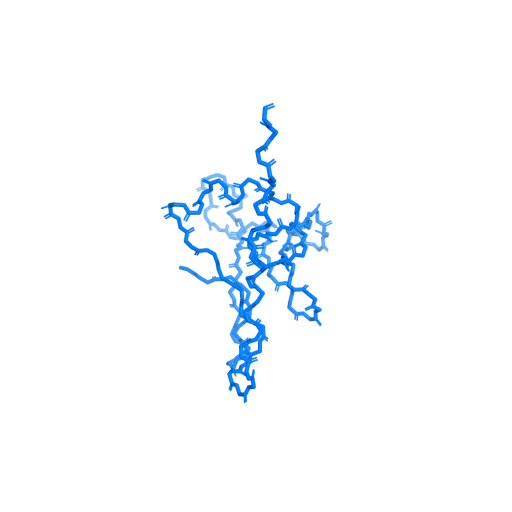EU A 1 89 ? -11.199 5.450 16.160 1.00 47.53 89 LEU A O 1
ATOM 726 N N . LEU A 1 90 ? -10.315 4.299 14.462 1.00 48.62 90 LEU A N 1
ATOM 727 C CA . LEU A 1 90 ? -8.953 4.465 14.925 1.00 48.62 90 LEU A CA 1
ATOM 728 C C . LEU A 1 90 ? -8.584 5.879 14.471 1.00 48.62 90 LEU A C 1
ATOM 730 O O . LEU A 1 90 ? -7.982 6.057 13.439 1.00 48.62 90 LEU A O 1
ATOM 734 N N . ARG A 1 91 ? -9.061 6.914 15.155 1.00 43.06 91 ARG A N 1
ATOM 735 C CA . ARG A 1 91 ? -8.338 8.170 15.276 1.00 43.06 91 ARG A CA 1
ATOM 736 C C . ARG A 1 91 ? -7.831 8.113 16.699 1.00 43.06 91 ARG A C 1
ATOM 738 O O . ARG A 1 91 ? -8.564 8.454 17.625 1.00 43.06 91 ARG A O 1
ATOM 745 N N . ARG A 1 92 ? -6.604 7.633 16.914 1.00 44.44 92 ARG A N 1
ATOM 746 C CA . ARG A 1 92 ? -5.943 8.009 18.163 1.00 44.44 92 ARG A CA 1
ATOM 747 C C . ARG A 1 92 ? -5.796 9.525 18.095 1.00 44.44 92 ARG A C 1
ATOM 749 O O . ARG A 1 92 ? -5.223 10.033 17.134 1.00 44.44 92 ARG A O 1
ATOM 756 N N . ARG A 1 93 ? -6.385 10.241 19.061 1.00 42.16 93 ARG A N 1
ATOM 757 C CA . ARG A 1 93 ? -6.094 11.666 19.256 1.00 42.16 93 ARG A CA 1
ATOM 758 C C . ARG A 1 93 ? -4.568 11.828 19.232 1.00 42.16 93 ARG A C 1
ATOM 760 O O . ARG A 1 93 ? -3.897 11.005 19.863 1.00 42.16 93 ARG A O 1
ATOM 767 N N . PRO A 1 94 ? -4.022 12.831 18.524 1.00 41.22 94 PRO A N 1
ATOM 768 C CA . PRO A 1 94 ? -2.613 13.136 18.666 1.00 41.22 94 PRO A CA 1
ATOM 769 C C . PRO A 1 94 ? -2.383 13.446 20.144 1.00 41.22 94 PRO A C 1
ATOM 771 O O . PRO A 1 94 ? -3.064 14.300 20.713 1.00 41.22 94 PRO A O 1
ATOM 774 N N . LEU A 1 95 ? -1.488 12.692 20.784 1.00 45.34 95 LEU A N 1
ATOM 775 C CA . LEU A 1 95 ? -0.940 13.096 22.068 1.00 45.34 95 LEU A CA 1
ATOM 776 C C . LEU A 1 95 ? -0.186 14.392 21.781 1.00 45.34 95 LEU A C 1
ATOM 778 O O . LEU A 1 95 ? 0.868 14.366 21.149 1.00 45.34 95 LEU A O 1
ATOM 782 N N . LEU A 1 96 ? -0.778 15.524 22.160 1.00 44.84 96 LEU A N 1
ATOM 783 C CA . LEU A 1 96 ? -0.046 16.774 22.288 1.00 44.84 96 LEU A CA 1
ATOM 784 C C . LEU A 1 96 ? 1.070 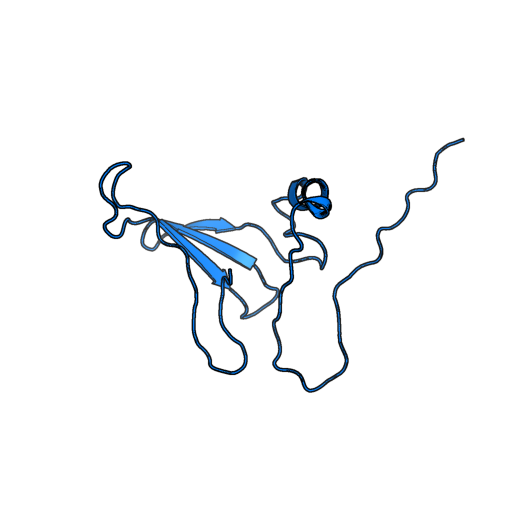16.489 23.294 1.00 44.84 96 LEU A C 1
ATOM 786 O O . LEU A 1 96 ? 0.800 16.303 24.479 1.00 44.84 96 LEU A O 1
ATOM 790 N N . LEU A 1 97 ? 2.304 16.364 22.806 1.00 47.38 97 LEU A N 1
ATOM 791 C CA . LEU A 1 97 ? 3.474 16.433 23.671 1.00 47.38 97 LEU A CA 1
ATOM 792 C C . LEU A 1 97 ? 3.409 17.796 24.375 1.00 47.38 97 LEU A C 1
ATOM 794 O O . LEU A 1 97 ? 3.204 18.801 23.683 1.00 47.38 97 LEU A O 1
ATOM 798 N N . PRO A 1 98 ? 3.515 17.858 25.715 1.00 45.22 98 PRO A N 1
ATOM 799 C CA . PRO A 1 98 ? 3.598 19.140 26.390 1.00 45.22 98 PRO A CA 1
ATOM 800 C C . PRO A 1 98 ? 4.818 19.877 25.835 1.00 45.22 98 PRO A C 1
ATOM 802 O O . PRO A 1 98 ? 5.896 19.294 25.690 1.00 45.22 98 PRO A O 1
ATOM 805 N N . ARG A 1 99 ? 4.618 21.144 25.456 1.00 40.72 99 ARG A N 1
ATOM 806 C CA . ARG A 1 99 ? 5.736 22.051 25.200 1.00 40.72 99 ARG A CA 1
ATOM 807 C C . ARG A 1 99 ? 6.586 22.057 26.468 1.00 40.72 99 ARG A C 1
ATOM 809 O O . ARG A 1 99 ? 6.038 22.234 27.550 1.00 40.72 99 ARG A O 1
ATOM 816 N N . ALA A 1 100 ? 7.875 21.779 26.316 1.00 46.47 100 ALA A N 1
ATOM 817 C CA . ALA A 1 100 ? 8.839 22.094 27.352 1.00 46.47 100 ALA A CA 1
ATOM 818 C C . ALA A 1 100 ? 8.899 23.623 27.459 1.00 46.47 100 ALA A C 1
ATOM 820 O O . ALA A 1 100 ? 8.966 24.294 26.422 1.00 46.47 100 ALA A O 1
ATOM 821 N N . ASP A 1 101 ? 8.772 24.111 28.688 1.00 59.00 101 ASP A N 1
ATOM 822 C CA . ASP A 1 101 ? 8.903 25.519 29.063 1.00 59.00 101 ASP A CA 1
ATOM 823 C C . ASP A 1 101 ? 10.320 26.051 28.794 1.00 59.00 101 ASP A C 1
ATOM 825 O O . ASP A 1 101 ? 11.288 25.258 28.911 1.00 59.00 101 ASP A O 1
#

Foldseek 3Di:
DDAEADQPPRDHDKDFDACDPPGNPGHQWIWHWDLPDFTWIFIDRNPHTDDIQAGDQLQGHPNCPCSNVCCVVDDDDDDRHDDDDDDPNSPPPPPPDDPDD

Radius of gyration: 16.52 Å; chains: 1; bounding box: 33×40×51 Å

Organism: Oryza rufipogon (NCBI:txid4529)